Protein AF-A0AAT9H9Z0-F1 (afdb_monomer)

Secondary structure (DSSP, 8-state):
--STTTTTTTT--EEEEEE--SHHHHHHHT-TTTGGGTEEEEEEEES-TTTTT-EETTEEEEEGGGHHHHHHHHT--EEEE-PPP--GGGS----PPP-PPP-

Mean predicted aligned error: 12.58 Å

pLDDT: mean 74.31, std 15.3, range [41.88, 91.56]

Foldseek 3Di:
DDPVCVVVCVQQQAAEEEEACDPVSLVVLLPCVCVVRNDDDQAYEYCPPVQAQDARNNHGYHYPVCVVVSCVVSVHDYYHYPHDPDPCPPVDPPPDDDDDDDD

Sequence (103 aa):
MYQISRELGLTQDWPVVIVGIGNLGAALANYGGFASRGFRVAALIDADPAMAGKPVAGIPVQHSDELESIIRDNGVSIGVIATPPVPPSRCATVSSPPVSPPS

InterPro domains:
  IPR003781 CoA-binding [PF02629] (12-85)
  IPR022876 Redox-sensing transcriptional repressor Rex [PTHR35786] (2-87)
  IPR036291 NAD(P)-binding domain superfamily [SSF51735] (13-85)

Structure (mmCIF, N/CA/C/O backbone):
data_AF-A0AAT9H9Z0-F1
#
_entry.id   AF-A0AAT9H9Z0-F1
#
loop_
_atom_site.group_PDB
_atom_site.id
_atom_site.type_symbol
_atom_site.label_atom_id
_atom_site.label_alt_id
_atom_site.label_comp_id
_atom_site.label_asym_id
_atom_site.label_entity_id
_atom_site.label_seq_id
_atom_site.pdbx_PDB_ins_code
_atom_site.Cartn_x
_atom_site.Cartn_y
_atom_site.Cartn_z
_atom_site.occupancy
_atom_site.B_iso_or_equiv
_atom_site.auth_seq_id
_atom_site.auth_comp_id
_atom_site.auth_asym_id
_atom_site.auth_atom_id
_atom_site.pdbx_PDB_model_num
ATOM 1 N N . MET A 1 1 ? -28.660 -15.733 19.975 1.00 47.22 1 MET A N 1
ATOM 2 C CA . MET A 1 1 ? -27.786 -15.983 18.806 1.00 47.22 1 MET A CA 1
ATOM 3 C C . MET A 1 1 ? -27.504 -14.618 18.199 1.00 47.22 1 MET A C 1
ATOM 5 O O . MET A 1 1 ? -28.427 -14.065 17.639 1.00 47.22 1 MET A O 1
ATOM 9 N N . TYR A 1 2 ? -26.408 -13.899 18.442 1.00 48.12 2 TYR A N 1
ATOM 10 C CA . TYR A 1 2 ? -24.994 -14.257 18.321 1.00 48.12 2 TYR A CA 1
ATOM 11 C C . TYR A 1 2 ? -24.164 -13.369 19.279 1.00 48.12 2 TYR A C 1
ATOM 13 O O . TYR A 1 2 ? -23.943 -12.201 18.984 1.00 48.12 2 TYR A O 1
ATOM 21 N N . GLN A 1 3 ? -23.733 -13.877 20.438 1.00 52.56 3 GLN A N 1
ATOM 22 C CA . GLN A 1 3 ? -22.837 -13.134 21.354 1.00 52.56 3 GLN A CA 1
ATOM 23 C C . GLN A 1 3 ? -21.394 -13.669 21.360 1.00 52.56 3 GLN A C 1
ATOM 25 O O . GLN A 1 3 ? -20.495 -12.985 21.824 1.00 52.56 3 GLN A O 1
ATOM 30 N N . ILE A 1 4 ? -21.150 -14.823 20.735 1.00 55.22 4 ILE A N 1
ATOM 31 C CA . ILE A 1 4 ? -19.837 -15.492 20.668 1.00 55.22 4 ILE A CA 1
ATOM 32 C C . ILE A 1 4 ? -18.916 -14.980 19.547 1.00 55.22 4 ILE A C 1
ATOM 34 O O . ILE A 1 4 ? -17.710 -15.198 19.591 1.00 55.22 4 ILE A O 1
ATOM 38 N N . SER A 1 5 ? -19.434 -14.252 18.553 1.00 50.44 5 SER A N 1
ATOM 39 C CA . SER A 1 5 ? -18.621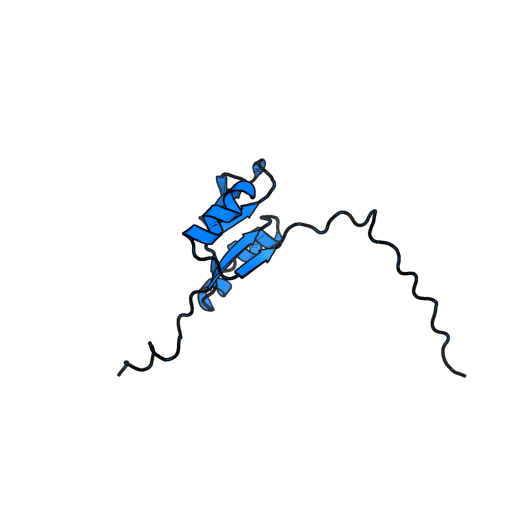 -13.777 17.419 1.00 50.44 5 SER A CA 1
ATOM 40 C C . SER A 1 5 ? -17.621 -12.679 17.804 1.00 50.44 5 SER A C 1
ATOM 42 O O . SER A 1 5 ? -16.628 -12.482 17.109 1.00 50.44 5 SER A O 1
ATOM 44 N N . ARG A 1 6 ? -17.879 -11.958 18.906 1.00 48.09 6 ARG A N 1
ATOM 45 C CA . ARG A 1 6 ? -17.039 -10.848 19.386 1.00 48.09 6 ARG A CA 1
ATOM 46 C C . ARG A 1 6 ? -15.892 -11.324 20.288 1.00 48.09 6 ARG A C 1
ATOM 48 O O . ARG A 1 6 ? -14.850 -10.684 20.307 1.00 48.09 6 ARG A O 1
ATOM 55 N N . GLU A 1 7 ? -16.057 -12.457 20.971 1.00 46.72 7 GLU A N 1
ATOM 56 C CA . GLU A 1 7 ? -15.032 -13.052 21.849 1.00 46.72 7 GLU A CA 1
ATOM 57 C C . GLU A 1 7 ? -14.034 -13.946 21.089 1.00 46.72 7 GLU A C 1
ATOM 59 O O . GLU A 1 7 ? -12.926 -14.164 21.565 1.00 46.72 7 GLU A O 1
ATOM 64 N N . LEU A 1 8 ? -14.372 -14.397 19.873 1.00 51.31 8 LEU A N 1
ATOM 65 C CA . LEU A 1 8 ? -13.505 -15.227 19.020 1.00 51.31 8 LEU A CA 1
ATOM 66 C C . LEU A 1 8 ? -12.619 -14.440 18.033 1.00 51.31 8 LEU A C 1
ATOM 68 O O . LEU A 1 8 ? -11.969 -15.052 17.191 1.00 51.31 8 LEU A O 1
ATOM 72 N N . GLY A 1 9 ? -12.582 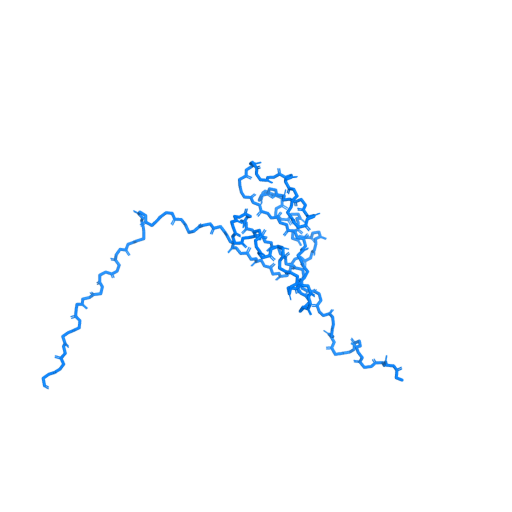-13.102 18.092 1.00 46.19 9 GLY A N 1
ATOM 73 C CA . GLY A 1 9 ? -11.662 -12.305 17.262 1.00 46.19 9 GLY A CA 1
ATOM 74 C C . GLY A 1 9 ? -11.834 -12.495 15.745 1.00 46.19 9 GLY A C 1
ATOM 75 O O . GLY A 1 9 ? -10.879 -12.336 14.992 1.00 46.19 9 GLY A O 1
ATOM 76 N N . LEU A 1 10 ? -13.042 -12.842 15.284 1.00 51.78 10 LEU A N 1
ATOM 77 C CA . LEU A 1 10 ? -13.333 -13.247 13.897 1.00 51.78 10 LEU A CA 1
ATOM 78 C C . LEU A 1 10 ? -13.327 -12.109 12.857 1.00 51.78 10 LEU A C 1
ATOM 80 O O . LEU A 1 10 ? -13.619 -12.337 11.688 1.00 51.78 10 LEU A O 1
ATOM 84 N N . THR A 1 11 ? -12.932 -10.905 13.255 1.00 54.88 11 THR A N 1
ATOM 85 C CA . THR A 1 11 ? -12.524 -9.816 12.356 1.00 54.88 11 THR A CA 1
ATOM 86 C C . THR A 1 11 ? -11.298 -9.151 12.963 1.00 54.88 11 THR A C 1
ATOM 88 O O . THR A 1 11 ? -11.357 -8.030 13.464 1.00 54.88 11 THR A O 1
ATOM 91 N N . GLN A 1 12 ? -10.194 -9.890 13.032 1.00 61.06 12 GLN A N 1
ATOM 92 C CA . GLN A 1 12 ? -8.905 -9.297 13.353 1.00 61.06 12 GLN A CA 1
ATOM 93 C C . GLN A 1 12 ? -8.440 -8.536 12.113 1.00 61.06 12 GLN A C 1
ATOM 95 O O . GLN A 1 12 ? -7.904 -9.116 11.171 1.00 61.06 12 GLN A O 1
ATOM 100 N N . ASP A 1 13 ? -8.748 -7.243 12.091 1.00 72.69 13 ASP A N 1
ATOM 101 C CA . ASP A 1 13 ? -8.227 -6.333 11.088 1.00 72.69 13 ASP A CA 1
ATOM 102 C C . ASP A 1 13 ? -6.764 -6.042 11.417 1.00 72.69 13 ASP A C 1
ATOM 104 O O . ASP A 1 13 ? -6.457 -5.300 12.347 1.00 72.69 13 ASP A O 1
ATOM 108 N N . TRP A 1 14 ? -5.866 -6.651 10.660 1.00 82.69 14 TRP A N 1
ATOM 109 C CA . TRP A 1 14 ? -4.439 -6.400 10.677 1.00 82.69 14 TRP A CA 1
ATOM 110 C C . TRP A 1 14 ? -4.134 -5.285 9.673 1.00 82.69 14 TRP A C 1
ATOM 112 O O . TRP A 1 14 ? -4.133 -5.545 8.466 1.00 82.69 14 TRP A O 1
ATOM 122 N N . PRO A 1 15 ? -3.905 -4.040 10.123 1.00 85.94 15 PRO A N 1
ATOM 123 C CA . PRO A 1 15 ? -3.477 -2.965 9.242 1.00 85.94 15 PRO A CA 1
ATOM 124 C C . PRO A 1 15 ? -2.071 -3.265 8.716 1.00 85.94 15 PRO A C 1
ATOM 126 O O . PRO A 1 15 ? -1.109 -3.405 9.480 1.00 85.94 15 PRO A O 1
ATOM 129 N N . VAL A 1 16 ? -1.973 -3.375 7.394 1.00 88.31 16 VAL A N 1
ATOM 130 C CA . VAL A 1 16 ? -0.748 -3.695 6.664 1.00 88.31 16 VAL A CA 1
ATOM 131 C C . VAL A 1 16 ? -0.261 -2.466 5.910 1.00 88.31 16 VAL A C 1
ATOM 133 O O . VAL A 1 16 ? -1.046 -1.815 5.219 1.00 88.31 16 VAL A O 1
ATOM 136 N N . VAL A 1 17 ? 1.035 -2.180 5.989 1.00 90.06 17 VAL A N 1
ATOM 137 C CA . VAL A 1 17 ? 1.702 -1.231 5.091 1.00 90.06 17 VAL A CA 1
ATOM 138 C C . VAL A 1 17 ? 2.481 -1.991 4.025 1.00 90.06 17 VAL A C 1
ATOM 140 O O . VAL A 1 17 ? 3.176 -2.960 4.334 1.00 90.06 17 VAL A O 1
ATOM 143 N N . ILE A 1 18 ? 2.360 -1.576 2.768 1.00 89.19 18 ILE A N 1
ATOM 144 C CA . ILE A 1 18 ? 3.139 -2.143 1.660 1.00 89.19 18 ILE A CA 1
ATOM 145 C C . ILE A 1 18 ? 4.207 -1.127 1.276 1.00 89.19 18 ILE A C 1
ATOM 147 O O . ILE A 1 18 ? 3.872 -0.014 0.889 1.00 89.19 18 ILE A O 1
ATOM 151 N N . VAL A 1 19 ? 5.475 -1.514 1.380 1.00 89.44 19 VAL A N 1
ATOM 152 C CA . VAL A 1 19 ? 6.643 -0.700 1.030 1.00 89.44 19 VAL A CA 1
ATOM 153 C C . VAL A 1 19 ? 7.254 -1.244 -0.261 1.00 89.44 19 VAL A C 1
ATOM 155 O O . VAL A 1 19 ? 7.653 -2.405 -0.313 1.00 89.44 19 VAL A O 1
ATOM 158 N N . GLY A 1 20 ? 7.339 -0.414 -1.297 1.00 86.94 20 GLY A N 1
ATOM 159 C CA . GLY A 1 20 ? 7.778 -0.787 -2.640 1.00 86.94 20 GLY A CA 1
ATOM 160 C C . GLY A 1 20 ? 6.595 -1.152 -3.535 1.00 86.94 20 GLY A C 1
ATOM 161 O O . GLY A 1 20 ? 6.179 -2.308 -3.621 1.00 86.94 20 GLY A O 1
ATOM 162 N N . ILE A 1 21 ? 6.072 -0.166 -4.256 1.00 85.94 21 ILE A N 1
ATOM 163 C CA . ILE A 1 21 ? 4.948 -0.275 -5.190 1.00 85.94 21 ILE A CA 1
ATOM 164 C C . ILE A 1 21 ? 5.479 -0.556 -6.600 1.00 85.94 21 ILE A C 1
ATOM 166 O O . ILE A 1 21 ? 5.168 0.110 -7.580 1.00 85.94 21 ILE A O 1
ATOM 170 N N . GLY A 1 22 ? 6.284 -1.613 -6.715 1.00 81.44 22 GLY A N 1
ATOM 171 C CA . GLY A 1 22 ? 6.633 -2.208 -8.003 1.00 81.44 22 GLY A CA 1
ATOM 172 C C . GLY A 1 22 ? 5.516 -3.112 -8.537 1.00 81.44 22 GLY A C 1
ATOM 173 O O . GLY A 1 22 ? 4.381 -3.096 -8.061 1.00 81.44 22 GLY A O 1
ATOM 174 N N . ASN A 1 23 ? 5.853 -3.996 -9.479 1.00 81.75 23 ASN A N 1
ATOM 175 C CA . ASN A 1 23 ? 4.901 -4.971 -10.028 1.00 81.75 23 ASN A CA 1
ATOM 176 C C . ASN A 1 23 ? 4.272 -5.866 -8.934 1.00 81.75 23 ASN A C 1
ATOM 178 O O . ASN A 1 23 ? 3.067 -6.101 -8.930 1.00 81.75 23 ASN A O 1
ATOM 182 N N . LEU A 1 24 ? 5.078 -6.321 -7.963 1.00 81.62 24 LEU A N 1
ATOM 183 C CA . LEU A 1 24 ? 4.602 -7.156 -6.854 1.00 81.62 24 LEU A CA 1
ATOM 184 C C . LEU A 1 24 ? 3.763 -6.361 -5.844 1.00 81.62 24 LEU A C 1
ATOM 186 O O . LEU A 1 24 ? 2.682 -6.809 -5.470 1.00 81.62 24 LEU A O 1
ATOM 190 N N . GLY A 1 25 ? 4.233 -5.183 -5.422 1.00 84.00 25 GLY A N 1
ATOM 191 C CA . GLY A 1 25 ? 3.509 -4.335 -4.472 1.00 84.00 25 GLY A CA 1
ATOM 192 C C . GLY A 1 25 ? 2.143 -3.907 -5.007 1.00 84.00 25 GLY A C 1
ATOM 193 O O . GLY A 1 25 ? 1.143 -4.019 -4.300 1.00 84.00 25 GLY A O 1
ATOM 194 N N . ALA A 1 26 ? 2.070 -3.524 -6.286 1.00 85.25 26 ALA A N 1
ATOM 195 C CA . ALA A 1 26 ? 0.813 -3.184 -6.947 1.00 85.25 26 ALA A CA 1
ATOM 196 C C . ALA A 1 26 ? -0.126 -4.395 -7.104 1.00 85.25 26 ALA A C 1
ATOM 198 O O . ALA A 1 26 ? -1.339 -4.256 -6.933 1.00 85.25 26 ALA A O 1
ATOM 199 N N . ALA A 1 27 ? 0.404 -5.587 -7.399 1.00 85.81 27 ALA A N 1
ATOM 200 C CA . ALA A 1 27 ? -0.399 -6.808 -7.470 1.00 85.81 27 ALA A CA 1
ATOM 201 C C . ALA A 1 27 ? -0.981 -7.191 -6.100 1.00 85.81 27 ALA A C 1
ATOM 203 O O . ALA A 1 27 ? -2.158 -7.537 -6.014 1.00 85.81 27 ALA A O 1
ATOM 204 N N . LEU A 1 28 ? -0.190 -7.079 -5.028 1.00 81.81 28 LEU A N 1
ATOM 205 C CA . LEU A 1 28 ? -0.642 -7.339 -3.658 1.00 81.81 28 LEU A CA 1
ATOM 206 C C . LEU A 1 28 ? -1.682 -6.314 -3.197 1.00 81.81 28 LEU A C 1
ATOM 208 O O . LEU A 1 28 ? -2.693 -6.705 -2.619 1.00 81.81 28 LEU A O 1
ATOM 212 N N . ALA A 1 29 ? -1.483 -5.030 -3.508 1.00 83.81 29 ALA A N 1
ATOM 213 C CA . ALA A 1 29 ? -2.446 -3.974 -3.197 1.00 83.81 29 ALA A CA 1
ATOM 214 C C . ALA A 1 29 ? -3.805 -4.197 -3.887 1.00 83.81 29 ALA A C 1
ATOM 216 O O . ALA A 1 29 ? -4.848 -3.930 -3.297 1.00 83.81 29 ALA A O 1
ATOM 217 N N . ASN A 1 30 ? -3.806 -4.730 -5.114 1.00 82.19 30 ASN A N 1
ATOM 218 C CA . ASN A 1 30 ? -5.029 -5.064 -5.853 1.00 82.19 30 ASN A CA 1
ATOM 219 C C . ASN A 1 30 ? -5.604 -6.450 -5.507 1.00 82.19 30 ASN A C 1
ATOM 221 O O . ASN A 1 30 ? -6.671 -6.821 -6.004 1.00 82.19 30 ASN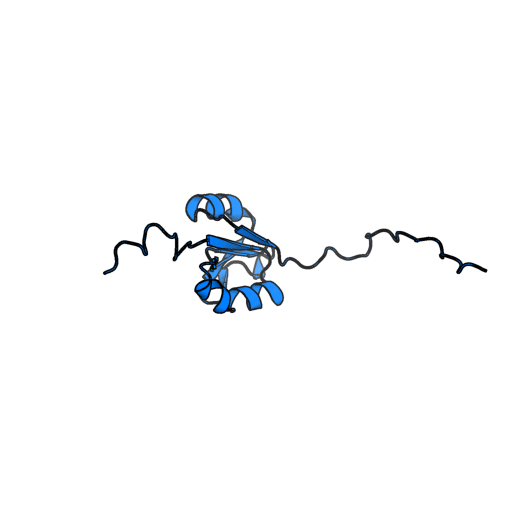 A O 1
ATOM 225 N N . TYR A 1 31 ? -4.927 -7.242 -4.673 1.00 79.00 31 TYR A N 1
ATOM 226 C CA . TYR A 1 31 ? -5.382 -8.585 -4.338 1.00 79.00 31 TYR A CA 1
ATOM 227 C C . TYR A 1 31 ? -6.444 -8.549 -3.232 1.00 79.00 31 TYR A C 1
ATOM 229 O O . TYR A 1 31 ? -6.143 -8.564 -2.037 1.00 79.00 31 TYR A O 1
ATOM 237 N N . GLY A 1 32 ? -7.718 -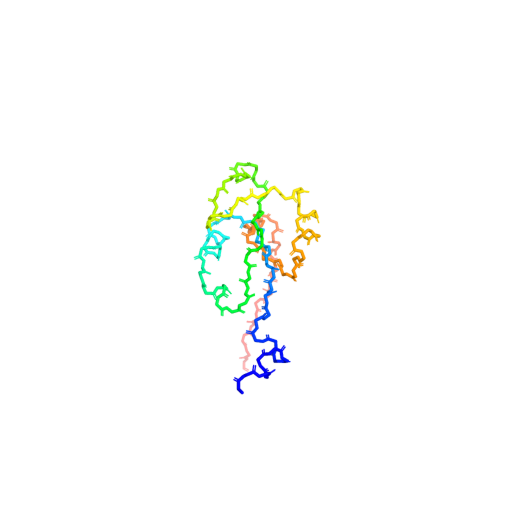8.595 -3.631 1.00 68.44 32 GLY A N 1
ATOM 238 C CA . GLY A 1 32 ? -8.870 -8.591 -2.713 1.00 68.44 32 GLY A CA 1
ATOM 239 C C . GLY A 1 32 ? -8.912 -9.751 -1.703 1.00 68.44 32 GLY A C 1
ATOM 240 O O . GLY A 1 32 ? -9.632 -9.684 -0.707 1.00 68.44 32 GLY A O 1
ATOM 241 N N . GLY A 1 33 ? -8.109 -10.803 -1.902 1.00 67.62 33 GLY A N 1
ATOM 242 C CA . GLY A 1 33 ? -7.992 -11.907 -0.951 1.00 67.62 33 GLY A CA 1
ATOM 243 C C . GLY A 1 33 ? -7.334 -11.525 0.384 1.00 67.62 33 GLY A C 1
ATOM 244 O O . GLY A 1 33 ? -7.603 -12.200 1.378 1.00 67.62 33 GLY A O 1
ATOM 245 N N . PHE A 1 34 ? -6.548 -10.439 0.453 1.00 69.94 34 PHE A N 1
ATOM 246 C CA . PHE A 1 34 ? -5.990 -9.93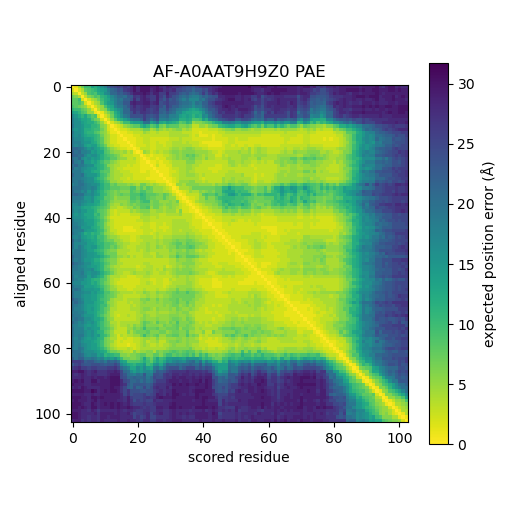4 1.723 1.00 69.94 34 PHE A CA 1
ATOM 247 C C . PHE A 1 34 ? -7.099 -9.415 2.649 1.00 69.94 34 PHE A C 1
ATOM 249 O O . PHE A 1 34 ? -7.185 -9.842 3.803 1.00 69.94 34 PHE A O 1
ATOM 256 N N . ALA A 1 35 ? -8.022 -8.610 2.112 1.00 69.06 35 ALA A N 1
ATOM 257 C CA . ALA A 1 35 ? -9.142 -8.056 2.873 1.00 69.06 35 ALA A CA 1
ATOM 258 C C . ALA A 1 35 ? -10.052 -9.154 3.453 1.00 69.06 35 ALA A C 1
ATOM 260 O O . ALA A 1 35 ? -10.482 -9.065 4.599 1.00 69.06 35 ALA A O 1
ATOM 261 N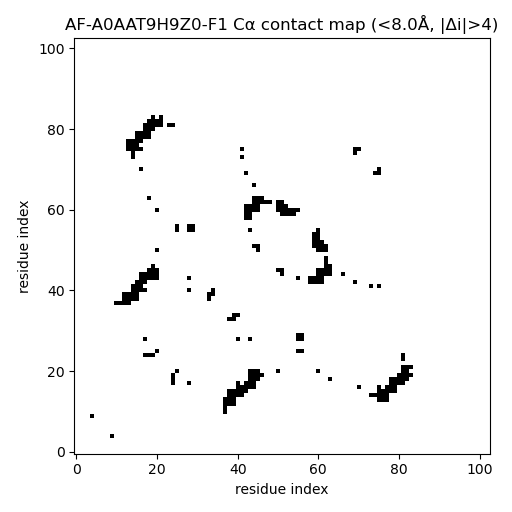 N . SER A 1 36 ? -10.280 -10.240 2.702 1.00 67.62 36 SER A N 1
ATOM 262 C CA . SER A 1 36 ? -11.112 -11.372 3.153 1.00 67.62 36 SER A CA 1
ATOM 263 C C . SER A 1 36 ? -10.542 -12.149 4.349 1.00 67.62 36 SER A C 1
ATOM 265 O O . SER A 1 36 ? -11.275 -12.873 5.018 1.00 67.62 36 SER A O 1
ATOM 267 N N . ARG A 1 37 ? -9.239 -12.005 4.624 1.00 70.31 37 ARG A N 1
ATOM 268 C CA . ARG A 1 37 ? -8.534 -12.665 5.735 1.00 70.31 37 ARG A CA 1
ATOM 269 C C . ARG A 1 37 ? -8.239 -11.714 6.900 1.00 70.31 37 ARG A C 1
ATOM 271 O O . ARG A 1 37 ? -7.482 -12.080 7.792 1.00 70.31 37 ARG A O 1
ATOM 278 N N . GLY A 1 38 ? -8.813 -10.508 6.876 1.00 74.75 38 GLY A N 1
ATOM 279 C CA . GLY A 1 38 ? -8.588 -9.477 7.888 1.00 74.75 38 GLY A CA 1
ATOM 280 C C . GLY A 1 38 ? -7.333 -8.638 7.656 1.00 74.75 38 GLY A C 1
ATOM 281 O O . GLY A 1 38 ? -7.007 -7.800 8.477 1.00 74.75 38 GLY A O 1
ATOM 282 N N . PHE A 1 39 ? -6.608 -8.797 6.549 1.00 78.69 39 PHE A N 1
ATOM 283 C CA . PHE A 1 39 ? -5.468 -7.928 6.255 1.00 78.69 39 PHE A CA 1
ATOM 284 C C . PHE A 1 39 ? -5.941 -6.708 5.474 1.00 78.69 39 PHE A C 1
ATOM 286 O O . PHE A 1 39 ? -6.198 -6.778 4.268 1.00 78.69 39 PHE A O 1
ATOM 293 N N . ARG A 1 40 ? -6.065 -5.578 6.166 1.00 83.50 40 ARG A N 1
ATOM 294 C CA . ARG A 1 40 ? -6.458 -4.311 5.552 1.00 83.50 40 ARG A CA 1
ATOM 295 C C . ARG A 1 40 ? -5.208 -3.557 5.127 1.00 83.50 40 ARG A C 1
ATOM 297 O O . ARG A 1 40 ? -4.381 -3.229 5.970 1.00 83.50 40 ARG A O 1
ATOM 304 N N . VAL A 1 41 ? -5.089 -3.229 3.844 1.00 87.12 41 VAL A N 1
ATOM 305 C CA . VAL A 1 41 ? -4.035 -2.321 3.376 1.00 87.12 41 VAL A CA 1
ATOM 306 C C . VAL A 1 41 ? -4.321 -0.931 3.943 1.00 87.12 41 VAL A C 1
ATOM 308 O O . VAL A 1 41 ? -5.303 -0.294 3.570 1.00 87.12 41 VAL A O 1
ATOM 311 N N . ALA A 1 42 ? -3.498 -0.502 4.894 1.00 87.81 42 ALA A N 1
ATOM 312 C CA . ALA A 1 42 ? -3.630 0.773 5.585 1.00 87.81 42 ALA A CA 1
ATOM 313 C C . ALA A 1 42 ? -2.896 1.895 4.842 1.00 87.81 42 ALA A C 1
ATOM 315 O O . ALA A 1 42 ? -3.385 3.018 4.783 1.00 87.81 42 ALA A O 1
ATOM 316 N N . ALA A 1 43 ? -1.741 1.584 4.250 1.00 89.94 43 ALA A N 1
ATOM 317 C CA . ALA A 1 43 ? -0.970 2.537 3.467 1.00 89.94 43 ALA A CA 1
ATOM 318 C C . ALA A 1 43 ? -0.090 1.837 2.428 1.00 89.94 43 ALA A C 1
ATOM 320 O O . ALA A 1 43 ? 0.326 0.686 2.595 1.00 89.94 43 ALA A O 1
ATOM 321 N N . LEU A 1 44 ? 0.201 2.572 1.360 1.00 91.44 44 LEU A N 1
ATOM 322 C CA . LEU A 1 44 ? 1.148 2.204 0.319 1.00 91.44 44 LEU A CA 1
ATOM 323 C C . LEU A 1 44 ? 2.306 3.190 0.378 1.00 91.44 44 LEU A C 1
ATOM 325 O O . LEU A 1 44 ? 2.073 4.393 0.453 1.00 91.44 44 LEU A O 1
ATOM 329 N N . ILE A 1 45 ? 3.531 2.686 0.361 1.00 90.56 45 ILE A N 1
ATOM 330 C CA . ILE A 1 45 ? 4.742 3.485 0.499 1.00 90.56 45 ILE A CA 1
ATOM 331 C C . ILE A 1 45 ? 5.717 3.103 -0.600 1.00 90.56 45 ILE A C 1
ATOM 333 O O . ILE A 1 45 ? 5.921 1.921 -0.870 1.00 90.56 45 ILE A O 1
ATOM 337 N N . ASP A 1 46 ? 6.350 4.094 -1.212 1.00 88.38 46 ASP A N 1
ATOM 338 C CA . ASP A 1 46 ? 7.452 3.888 -2.147 1.00 88.38 46 ASP A CA 1
ATOM 339 C C . ASP A 1 46 ? 8.575 4.898 -1.874 1.00 88.38 46 ASP A C 1
ATOM 341 O O . ASP A 1 46 ? 8.335 5.989 -1.355 1.00 88.38 46 ASP A O 1
ATOM 345 N N . ALA A 1 47 ? 9.806 4.503 -2.190 1.00 85.56 47 ALA A N 1
ATOM 346 C CA . ALA A 1 47 ? 10.977 5.371 -2.120 1.00 85.56 47 ALA A CA 1
ATOM 347 C C . ALA A 1 47 ? 11.196 6.142 -3.433 1.00 85.56 47 ALA A C 1
ATOM 349 O O . ALA A 1 47 ? 11.959 7.104 -3.457 1.00 85.56 47 ALA A O 1
ATOM 350 N N . ASP A 1 48 ? 10.566 5.720 -4.535 1.00 84.19 48 ASP A N 1
ATOM 351 C CA . ASP A 1 48 ? 10.568 6.470 -5.785 1.00 84.19 48 ASP A CA 1
ATOM 352 C C . ASP A 1 48 ? 9.625 7.684 -5.662 1.00 84.19 48 ASP A C 1
ATOM 354 O O . ASP A 1 48 ? 8.400 7.515 -5.579 1.00 84.19 48 ASP A O 1
ATOM 358 N N . PRO A 1 49 ? 10.142 8.927 -5.697 1.00 82.94 49 PRO A N 1
ATOM 359 C CA . PRO A 1 49 ? 9.311 10.126 -5.629 1.00 82.94 49 PRO A CA 1
ATOM 360 C C . PRO A 1 49 ? 8.348 10.236 -6.818 1.00 82.94 49 PRO A C 1
ATOM 362 O O . PRO A 1 49 ? 7.318 10.897 -6.706 1.00 82.94 49 PRO A O 1
ATOM 365 N N . ALA A 1 50 ? 8.624 9.566 -7.944 1.00 86.50 50 ALA A N 1
ATOM 366 C CA . ALA A 1 50 ? 7.695 9.509 -9.068 1.00 86.50 50 ALA A CA 1
ATOM 367 C C . ALA A 1 50 ? 6.445 8.673 -8.757 1.00 86.50 50 ALA A C 1
ATOM 369 O O . ALA A 1 50 ? 5.464 8.745 -9.504 1.00 86.50 50 ALA A O 1
ATOM 370 N N . MET A 1 51 ? 6.475 7.841 -7.714 1.00 84.00 51 MET A N 1
ATOM 371 C CA . MET A 1 51 ? 5.337 7.037 -7.274 1.00 84.00 51 MET A CA 1
ATOM 372 C C . MET A 1 51 ? 4.493 7.752 -6.222 1.00 84.00 51 MET A C 1
ATOM 374 O O . MET A 1 51 ? 3.287 7.516 -6.179 1.00 84.00 51 MET A O 1
ATOM 378 N N . ALA A 1 52 ? 5.079 8.665 -5.445 1.00 87.50 52 ALA A N 1
ATOM 379 C CA . ALA A 1 52 ? 4.355 9.459 -4.458 1.00 87.50 52 ALA A CA 1
ATOM 380 C C . ALA A 1 52 ? 3.153 10.197 -5.089 1.00 87.50 52 ALA A C 1
ATOM 382 O O . ALA A 1 52 ? 3.250 10.821 -6.147 1.00 87.50 52 ALA A O 1
ATOM 383 N N . GLY A 1 53 ? 1.988 10.085 -4.453 1.00 86.19 53 GLY A N 1
ATOM 384 C CA . GLY A 1 53 ? 0.716 10.650 -4.905 1.00 86.19 53 GLY A CA 1
ATOM 385 C C . GLY A 1 53 ? -0.029 9.829 -5.964 1.00 86.19 53 GLY A C 1
ATOM 386 O O . GLY A 1 53 ? -1.210 10.093 -6.201 1.00 86.19 53 GLY A O 1
ATOM 387 N N . LYS A 1 54 ? 0.589 8.813 -6.587 1.00 89.31 54 LYS A N 1
ATOM 388 C CA . LYS A 1 54 ? -0.131 7.948 -7.535 1.00 89.31 54 LYS A CA 1
ATOM 389 C C . LYS A 1 54 ? -1.141 7.068 -6.791 1.00 89.31 54 LYS A C 1
ATOM 391 O O . LYS A 1 54 ? -0.781 6.450 -5.791 1.00 89.31 54 LYS A O 1
ATOM 396 N N . PRO A 1 55 ? -2.390 6.957 -7.270 1.00 88.38 55 PRO A N 1
ATOM 397 C CA . PRO A 1 55 ? -3.355 6.039 -6.686 1.00 88.38 55 PRO A CA 1
ATOM 398 C C . PRO A 1 55 ? -3.087 4.606 -7.159 1.00 88.38 55 PRO A C 1
ATOM 400 O O . PRO A 1 55 ? -3.043 4.333 -8.360 1.00 88.38 55 PRO A O 1
ATOM 403 N N . VAL A 1 56 ? -2.971 3.673 -6.218 1.00 86.69 56 VAL A N 1
ATOM 404 C CA . VAL A 1 56 ? -2.893 2.230 -6.479 1.00 86.69 56 VAL A CA 1
ATOM 405 C C . VAL A 1 56 ? -3.959 1.542 -5.637 1.00 86.69 56 VAL A C 1
ATOM 407 O O . VAL A 1 56 ? -4.056 1.777 -4.438 1.00 86.69 56 VAL A O 1
ATOM 410 N N . ALA A 1 57 ? -4.821 0.745 -6.276 1.00 82.62 57 ALA A N 1
ATOM 411 C CA . ALA A 1 57 ? -6.007 0.156 -5.638 1.00 82.62 57 ALA A CA 1
ATOM 412 C C . ALA A 1 57 ? -6.924 1.189 -4.931 1.00 82.62 57 ALA A C 1
ATOM 414 O O . ALA A 1 57 ? -7.627 0.862 -3.980 1.00 82.62 57 ALA A O 1
ATOM 415 N N . GLY A 1 58 ? -6.908 2.452 -5.380 1.00 85.00 58 GLY A N 1
ATOM 416 C CA . GLY A 1 58 ? -7.656 3.555 -4.764 1.00 85.00 58 GLY A CA 1
ATOM 417 C C . GLY A 1 58 ? -6.989 4.197 -3.539 1.00 85.00 58 GLY A C 1
ATOM 418 O O . GLY A 1 58 ? -7.554 5.133 -2.981 1.00 85.00 58 GLY A O 1
ATOM 419 N N . ILE A 1 59 ? -5.793 3.744 -3.143 1.00 87.38 59 ILE A N 1
ATOM 420 C CA . ILE A 1 59 ? -5.004 4.299 -2.034 1.00 87.38 59 ILE A CA 1
ATOM 421 C C . ILE A 1 59 ? -3.836 5.110 -2.620 1.00 87.38 59 ILE A C 1
ATOM 423 O O . ILE A 1 59 ? -3.131 4.600 -3.496 1.00 87.38 59 ILE A O 1
ATOM 427 N N . PRO A 1 60 ? -3.608 6.364 -2.189 1.00 90.75 60 PRO A N 1
ATOM 428 C CA . PRO A 1 60 ? -2.452 7.132 -2.635 1.00 90.75 60 PRO A CA 1
ATOM 429 C C . PRO A 1 60 ? -1.161 6.533 -2.071 1.00 90.75 60 PRO A C 1
ATOM 431 O O . PRO A 1 60 ? -1.072 6.214 -0.882 1.00 90.75 60 PRO A O 1
ATOM 434 N N . VAL A 1 61 ? -0.153 6.400 -2.927 1.00 91.56 61 VAL A N 1
ATOM 435 C CA . VAL A 1 61 ? 1.198 6.034 -2.500 1.00 91.56 61 VAL A CA 1
ATOM 436 C C . VAL A 1 61 ? 1.831 7.224 -1.782 1.00 91.56 61 VAL A C 1
ATOM 438 O O . VAL A 1 61 ? 1.841 8.337 -2.304 1.00 91.56 61 VAL A O 1
ATOM 441 N N . GLN A 1 62 ? 2.353 6.991 -0.586 1.00 91.25 62 GLN A N 1
ATOM 442 C CA . GLN A 1 62 ? 3.062 7.977 0.227 1.00 91.25 62 GLN A CA 1
ATOM 443 C C . GLN A 1 62 ? 4.574 7.767 0.120 1.00 91.25 62 GLN A C 1
ATOM 445 O O . GLN A 1 62 ? 5.043 6.685 -0.245 1.00 91.25 62 GLN A O 1
ATOM 450 N N . HIS A 1 63 ? 5.344 8.810 0.415 1.00 89.88 63 HIS A N 1
ATOM 451 C CA . HIS A 1 63 ? 6.799 8.711 0.403 1.00 89.88 63 HIS A CA 1
ATOM 452 C C . HIS A 1 63 ? 7.306 7.963 1.644 1.00 89.88 63 HIS A C 1
ATOM 454 O O . HIS A 1 63 ? 6.686 8.011 2.709 1.00 89.88 63 HIS A O 1
ATOM 460 N N . SER A 1 64 ? 8.455 7.291 1.538 1.00 86.12 64 SER A N 1
ATOM 461 C CA . SER A 1 64 ? 9.055 6.556 2.662 1.00 86.12 64 SER A CA 1
ATOM 462 C C . SER A 1 64 ? 9.399 7.425 3.872 1.00 86.12 64 SER A C 1
ATOM 464 O O . SER A 1 64 ? 9.470 6.905 4.983 1.00 86.12 64 SER A O 1
ATOM 466 N N . ASP A 1 65 ? 9.565 8.733 3.681 1.00 87.88 65 ASP A N 1
ATOM 467 C CA . ASP A 1 65 ? 9.851 9.676 4.771 1.00 87.88 65 ASP A CA 1
ATOM 468 C C . ASP A 1 65 ? 8.663 9.838 5.732 1.00 87.88 65 ASP A C 1
ATOM 470 O O . ASP A 1 65 ? 8.845 10.150 6.905 1.00 87.88 65 ASP A O 1
ATOM 474 N N . GLU A 1 66 ? 7.443 9.577 5.257 1.00 85.31 66 GLU A N 1
ATOM 475 C CA . GLU A 1 66 ? 6.209 9.667 6.046 1.00 85.31 66 GLU A CA 1
ATOM 476 C C . GLU A 1 66 ? 5.884 8.349 6.773 1.00 85.31 66 GLU A C 1
ATOM 478 O O . GLU A 1 66 ? 4.878 8.248 7.477 1.00 85.31 66 GLU A O 1
ATOM 483 N N . LEU A 1 67 ? 6.727 7.316 6.636 1.00 83.94 67 LEU A N 1
ATOM 484 C CA . LEU A 1 67 ? 6.486 5.982 7.193 1.00 83.94 67 LEU A CA 1
ATOM 485 C C . LEU A 1 67 ? 6.222 6.015 8.704 1.00 83.94 67 LEU A C 1
ATOM 487 O O . LEU A 1 67 ? 5.318 5.332 9.181 1.00 83.94 67 LEU A O 1
ATOM 491 N N . GLU A 1 68 ? 6.987 6.799 9.462 1.00 84.69 68 GLU A N 1
ATOM 492 C CA . GLU A 1 68 ? 6.870 6.839 10.922 1.00 84.69 68 GLU A CA 1
ATOM 493 C C . GLU A 1 68 ? 5.526 7.430 11.376 1.00 84.69 68 GLU A C 1
ATOM 495 O O . GLU A 1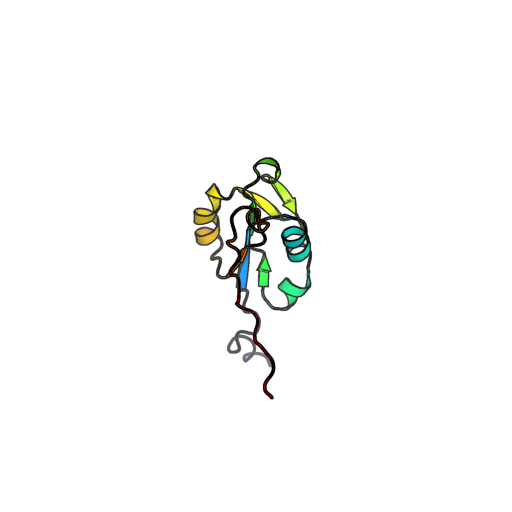 68 ? 4.858 6.860 12.245 1.00 84.69 68 GLU A O 1
ATOM 500 N N . SER A 1 69 ? 5.073 8.515 10.737 1.00 88.00 69 SER A N 1
ATOM 501 C CA . SER A 1 69 ? 3.738 9.069 10.984 1.00 88.00 69 SER A CA 1
ATOM 502 C C . SER A 1 69 ? 2.646 8.100 10.543 1.00 88.00 69 SER A C 1
ATOM 504 O O . SER A 1 69 ? 1.703 7.865 11.291 1.00 88.00 69 SER A O 1
ATOM 506 N N . ILE A 1 70 ? 2.805 7.452 9.387 1.00 86.00 70 ILE A N 1
ATOM 507 C CA . ILE A 1 70 ? 1.836 6.484 8.860 1.00 86.00 70 ILE A CA 1
ATOM 508 C C . ILE A 1 70 ? 1.671 5.289 9.801 1.00 86.00 70 ILE A C 1
ATOM 510 O O . ILE A 1 70 ? 0.539 4.863 10.041 1.00 86.00 70 ILE A O 1
ATOM 514 N N . ILE A 1 71 ? 2.769 4.742 10.329 1.00 85.19 71 ILE A N 1
ATOM 515 C CA . ILE A 1 71 ? 2.730 3.612 11.266 1.00 85.19 71 ILE A CA 1
ATOM 516 C C . ILE A 1 71 ? 1.964 4.006 12.525 1.00 85.19 71 ILE A C 1
ATOM 518 O O . ILE A 1 71 ? 1.077 3.265 12.957 1.00 85.19 71 ILE A O 1
ATOM 522 N N . ARG A 1 72 ? 2.290 5.172 13.093 1.00 85.94 72 ARG A N 1
ATOM 523 C CA . ARG A 1 72 ? 1.673 5.659 14.327 1.00 85.94 72 ARG A CA 1
ATOM 524 C C . ARG A 1 72 ? 0.189 5.961 14.141 1.00 85.94 72 ARG A C 1
ATOM 526 O O . ARG A 1 72 ? -0.620 5.546 14.966 1.00 85.94 72 ARG A O 1
ATOM 533 N N . ASP A 1 73 ? -0.161 6.653 13.065 1.00 86.88 73 ASP A N 1
ATOM 534 C CA . ASP A 1 73 ? -1.508 7.178 12.857 1.00 86.88 73 ASP A CA 1
ATOM 535 C C . ASP A 1 73 ? -2.476 6.079 12.377 1.00 86.88 73 ASP A C 1
ATOM 537 O O . ASP A 1 73 ? -3.657 6.105 12.720 1.00 86.88 73 ASP A O 1
ATOM 541 N N . ASN A 1 74 ? -1.980 5.066 11.651 1.00 82.00 74 ASN A N 1
ATOM 542 C CA . ASN A 1 74 ? -2.796 3.945 11.160 1.00 82.00 74 ASN A CA 1
ATOM 543 C C . ASN A 1 74 ? -2.697 2.667 12.012 1.00 82.00 74 ASN A C 1
ATOM 545 O O . ASN A 1 74 ? -3.337 1.6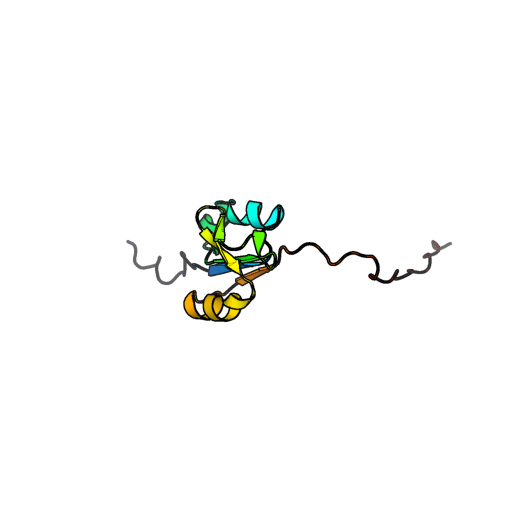65 11.682 1.00 82.00 74 ASN A O 1
ATOM 549 N N . GLY A 1 75 ? -1.895 2.671 13.083 1.00 82.25 75 GLY A N 1
ATOM 550 C CA . GLY A 1 75 ? -1.714 1.514 13.966 1.00 82.25 75 GLY A CA 1
ATOM 551 C C . GLY A 1 75 ? -1.163 0.281 13.246 1.00 82.25 75 GLY A C 1
ATOM 552 O O . GLY A 1 75 ? -1.560 -0.844 13.555 1.00 82.25 75 GLY A O 1
ATOM 553 N N . VAL A 1 76 ? -0.298 0.492 12.249 1.00 84.62 76 VAL A N 1
ATOM 554 C CA . VAL A 1 76 ? 0.216 -0.567 11.370 1.00 84.62 76 VAL A CA 1
ATOM 555 C C . VAL A 1 76 ? 0.856 -1.678 12.196 1.00 84.62 76 VAL A C 1
ATOM 557 O O . VAL A 1 76 ? 1.735 -1.434 13.017 1.00 84.62 76 VAL A O 1
ATOM 560 N N . SER A 1 77 ? 0.426 -2.913 11.947 1.00 78.69 77 SER A N 1
ATOM 561 C CA . SER A 1 77 ? 0.905 -4.098 12.667 1.00 78.69 77 SER A CA 1
ATOM 562 C C . SER A 1 77 ? 1.819 -4.974 11.811 1.00 78.69 77 SER A C 1
ATOM 564 O O . SER A 1 77 ? 2.590 -5.769 12.341 1.00 78.69 77 SER A O 1
ATOM 566 N N . ILE A 1 78 ? 1.726 -4.854 10.482 1.00 81.38 78 ILE A N 1
ATOM 567 C CA . ILE A 1 78 ? 2.444 -5.708 9.532 1.00 81.38 78 ILE A CA 1
ATOM 568 C C . ILE A 1 78 ? 3.005 -4.845 8.400 1.00 81.38 78 ILE A C 1
ATOM 570 O O . ILE A 1 78 ? 2.278 -4.066 7.788 1.00 81.38 78 ILE A O 1
ATOM 574 N N . GLY A 1 79 ? 4.293 -5.004 8.099 1.00 84.56 79 GLY A N 1
ATOM 575 C CA . GLY A 1 79 ? 4.950 -4.373 6.954 1.00 84.56 79 GLY A CA 1
ATOM 576 C C . GLY A 1 79 ? 5.325 -5.401 5.893 1.00 84.56 79 GLY A C 1
ATOM 577 O O . GLY A 1 79 ? 5.996 -6.386 6.195 1.00 84.56 79 GLY A O 1
ATOM 578 N N . VAL A 1 80 ? 4.907 -5.173 4.650 1.00 84.56 80 VAL A N 1
ATOM 579 C CA . VAL A 1 80 ? 5.286 -5.982 3.486 1.00 84.56 80 VAL A CA 1
ATOM 580 C C . VAL A 1 80 ? 6.318 -5.207 2.680 1.00 84.56 80 VAL A C 1
ATOM 582 O O . VAL A 1 80 ? 6.013 -4.133 2.173 1.00 84.56 80 VAL A O 1
ATOM 585 N N . ILE A 1 81 ? 7.529 -5.749 2.545 1.00 84.00 81 ILE A N 1
ATOM 586 C CA . ILE A 1 81 ? 8.612 -5.129 1.771 1.00 84.00 81 ILE A CA 1
ATOM 587 C C . ILE A 1 81 ? 8.683 -5.818 0.407 1.00 84.00 81 ILE A C 1
ATOM 589 O O . ILE A 1 81 ? 9.021 -6.997 0.315 1.00 84.00 81 ILE A O 1
ATOM 593 N N . ALA A 1 82 ? 8.345 -5.078 -0.645 1.00 80.06 82 ALA A N 1
ATOM 594 C CA . ALA A 1 82 ? 8.329 -5.514 -2.041 1.00 80.06 82 ALA A CA 1
ATOM 595 C C . ALA A 1 82 ? 9.265 -4.667 -2.928 1.00 80.06 82 ALA A C 1
ATOM 597 O O . ALA A 1 82 ? 9.108 -4.613 -4.149 1.00 80.06 82 ALA A O 1
ATOM 598 N N . THR A 1 83 ? 10.255 -4.012 -2.319 1.00 72.81 83 THR A N 1
ATOM 599 C CA . THR A 1 83 ? 11.349 -3.337 -3.023 1.00 72.81 83 THR A CA 1
ATOM 600 C C . THR A 1 83 ? 12.181 -4.377 -3.789 1.00 72.81 83 THR A C 1
ATOM 602 O O . THR A 1 83 ? 12.432 -5.458 -3.246 1.00 72.81 83 THR A O 1
ATOM 605 N N . PRO A 1 84 ? 12.607 -4.111 -5.040 1.00 63.88 84 PRO A N 1
ATOM 606 C CA . PRO A 1 84 ? 13.454 -5.044 -5.776 1.00 63.88 84 PRO A CA 1
ATOM 607 C C . PRO A 1 84 ? 14.718 -5.390 -4.972 1.00 63.88 84 PRO A C 1
ATOM 609 O O . PRO A 1 84 ? 15.222 -4.539 -4.231 1.00 63.88 84 PRO A O 1
ATOM 612 N N . PRO A 1 85 ? 15.251 -6.619 -5.112 1.00 53.94 85 PRO A N 1
ATOM 613 C CA . PRO A 1 85 ? 16.52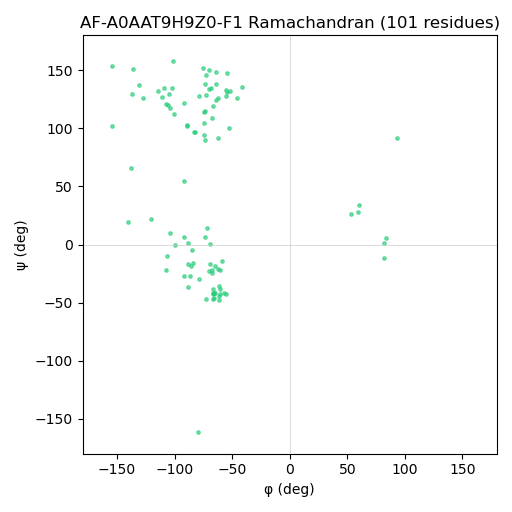5 -6.962 -4.509 1.00 53.94 85 PRO A CA 1
ATOM 614 C C . PRO A 1 85 ? 17.571 -5.959 -4.991 1.00 53.94 85 PRO A C 1
ATOM 616 O O . PRO A 1 85 ? 17.658 -5.649 -6.181 1.00 53.94 85 PRO A O 1
ATOM 619 N N . VAL A 1 86 ? 18.356 -5.450 -4.044 1.00 51.16 86 VAL A N 1
ATOM 620 C CA . VAL A 1 86 ? 19.591 -4.720 -4.326 1.00 51.16 86 VAL A CA 1
ATOM 621 C C . VAL A 1 86 ? 20.356 -5.439 -5.451 1.00 51.16 86 VAL A C 1
ATOM 623 O O . VAL A 1 86 ? 20.410 -6.674 -5.439 1.00 51.16 86 VAL A O 1
ATOM 626 N N . PRO A 1 87 ? 20.901 -4.726 -6.455 1.00 42.62 87 PRO A N 1
ATOM 627 C CA . PRO A 1 87 ? 21.562 -5.372 -7.581 1.00 42.62 87 PRO A CA 1
ATOM 628 C C . PRO A 1 87 ? 22.616 -6.379 -7.081 1.00 42.62 87 PRO A C 1
ATOM 630 O O . PRO A 1 87 ? 23.429 -6.036 -6.219 1.00 42.62 87 PRO A O 1
ATOM 633 N N . PRO A 1 88 ? 22.646 -7.617 -7.613 1.00 44.88 88 PRO A N 1
ATOM 634 C CA . PRO A 1 88 ? 23.512 -8.693 -7.132 1.00 44.88 88 PRO A CA 1
ATOM 635 C C . PRO A 1 88 ? 24.996 -8.494 -7.480 1.00 44.88 88 PRO A C 1
ATOM 637 O O . PRO A 1 88 ? 25.786 -9.419 -7.326 1.00 44.88 88 PRO A O 1
ATOM 640 N N . SER A 1 89 ? 25.432 -7.303 -7.904 1.00 41.88 89 SER A N 1
ATOM 641 C CA . SER A 1 89 ? 26.846 -7.033 -8.202 1.00 41.88 89 SER A CA 1
ATOM 642 C C . SER A 1 89 ? 27.744 -7.014 -6.955 1.00 41.88 89 SER A C 1
ATOM 644 O O . SER A 1 89 ? 28.956 -6.840 -7.072 1.00 41.88 89 SER A O 1
ATOM 646 N N . ARG A 1 90 ? 27.179 -7.247 -5.759 1.00 44.97 90 ARG A N 1
ATOM 647 C CA . ARG A 1 90 ? 27.925 -7.446 -4.506 1.00 44.97 90 ARG A CA 1
ATOM 648 C C . ARG A 1 90 ? 27.356 -8.529 -3.579 1.00 44.97 90 ARG A C 1
ATOM 650 O O . ARG A 1 90 ? 27.704 -8.555 -2.401 1.00 44.97 90 ARG A O 1
ATOM 657 N N . CYS A 1 91 ? 26.537 -9.452 -4.085 1.00 48.50 91 CYS A N 1
ATOM 658 C CA . CYS A 1 91 ? 26.237 -10.682 -3.350 1.00 48.50 91 CYS A CA 1
ATOM 659 C C . CYS A 1 91 ? 27.369 -11.676 -3.620 1.00 48.50 91 CYS A C 1
ATOM 661 O O . CYS A 1 91 ? 27.424 -12.304 -4.672 1.00 48.50 91 CYS A O 1
ATOM 663 N N . ALA A 1 92 ? 28.321 -11.731 -2.687 1.00 50.28 92 ALA A N 1
ATOM 664 C CA . ALA A 1 92 ? 29.471 -12.619 -2.716 1.00 50.28 92 ALA A CA 1
ATOM 665 C C . ALA A 1 92 ? 29.072 -14.056 -3.091 1.00 50.28 92 ALA A C 1
ATOM 667 O O . ALA A 1 92 ? 28.221 -14.668 -2.446 1.00 50.28 92 ALA A O 1
ATOM 668 N N . THR A 1 93 ? 29.733 -14.596 -4.113 1.00 48.72 93 THR A N 1
ATOM 669 C CA . THR A 1 93 ? 29.797 -16.026 -4.404 1.00 48.72 93 THR A CA 1
ATOM 670 C C . THR A 1 93 ? 30.248 -16.762 -3.144 1.00 48.72 93 THR A C 1
ATOM 672 O O . THR A 1 93 ? 31.440 -16.811 -2.842 1.00 48.72 93 THR A O 1
ATOM 675 N N . VAL A 1 94 ? 29.319 -17.362 -2.401 1.00 55.59 94 VAL A N 1
ATOM 676 C CA . VAL A 1 94 ? 29.673 -18.474 -1.517 1.00 55.59 94 VAL A CA 1
ATOM 677 C C . VAL A 1 94 ? 29.925 -19.657 -2.440 1.00 55.59 94 VAL A C 1
ATOM 679 O O . VAL A 1 94 ? 29.017 -20.381 -2.835 1.00 55.59 94 VAL A O 1
ATOM 682 N N . SER A 1 95 ? 31.182 -19.784 -2.856 1.00 55.41 95 SER A N 1
ATOM 683 C CA . SER A 1 95 ? 31.719 -20.971 -3.508 1.00 55.41 95 SER A CA 1
ATOM 684 C C . SER A 1 95 ? 31.627 -22.127 -2.513 1.00 55.41 95 SER A C 1
ATOM 686 O O . SER A 1 95 ? 32.537 -22.333 -1.710 1.00 55.41 95 SER A O 1
ATOM 688 N N . SER A 1 96 ? 30.530 -22.879 -2.534 1.00 52.56 96 SER A N 1
ATOM 689 C CA . SER A 1 96 ? 30.506 -24.208 -1.927 1.00 52.56 96 SER A CA 1
ATOM 690 C C . SER A 1 96 ? 31.521 -25.089 -2.672 1.00 52.56 96 SER A C 1
ATOM 692 O O . SER A 1 96 ? 31.447 -25.160 -3.901 1.00 52.56 96 SER A O 1
ATOM 694 N N . PRO A 1 97 ? 32.488 -25.737 -1.995 1.00 57.62 97 PRO A N 1
ATOM 695 C CA . PRO A 1 97 ? 33.364 -26.693 -2.663 1.00 57.62 97 PRO A CA 1
ATOM 696 C C . PRO A 1 97 ? 32.542 -27.892 -3.173 1.00 57.62 97 PRO A C 1
ATOM 698 O O . PRO A 1 97 ? 31.529 -28.241 -2.558 1.00 57.62 97 PRO A O 1
ATOM 701 N N . PRO A 1 98 ? 32.944 -28.526 -4.290 1.00 59.31 98 PRO A N 1
ATOM 702 C CA . PRO A 1 98 ? 32.220 -29.661 -4.849 1.00 59.31 98 PRO A CA 1
ATOM 703 C C . PRO A 1 98 ? 32.243 -30.840 -3.869 1.00 59.31 98 PRO A C 1
ATOM 705 O O . PRO A 1 98 ? 33.307 -31.290 -3.446 1.00 59.31 98 PRO A O 1
ATOM 708 N N . VAL A 1 99 ? 31.062 -31.346 -3.509 1.00 64.75 99 VAL A N 1
ATOM 709 C CA . VAL A 1 99 ? 30.916 -32.613 -2.782 1.00 64.75 99 VAL A CA 1
ATOM 710 C C . VAL A 1 99 ? 31.203 -33.752 -3.764 1.00 64.75 99 VAL A C 1
ATOM 712 O O . VAL A 1 99 ? 30.486 -33.932 -4.748 1.00 64.75 99 VAL A O 1
ATOM 715 N N . SER A 1 100 ? 32.280 -34.498 -3.520 1.00 62.09 100 SER A N 1
ATOM 716 C CA . SER A 1 100 ? 32.561 -35.748 -4.231 1.00 62.09 100 SER A CA 1
ATOM 717 C C . SER A 1 100 ? 31.608 -36.850 -3.746 1.00 62.09 100 SER A C 1
ATOM 719 O O . SER A 1 100 ? 31.383 -36.953 -2.537 1.00 62.09 100 SER A O 1
ATOM 721 N N . PRO A 1 101 ? 31.051 -37.685 -4.640 1.00 67.62 101 PRO A N 1
ATOM 722 C CA . PRO A 1 101 ? 30.205 -38.806 -4.240 1.00 67.62 101 PRO A CA 1
ATOM 723 C C . PRO A 1 101 ? 31.030 -39.912 -3.552 1.00 67.62 101 PRO A C 1
ATOM 725 O O . PRO A 1 101 ? 32.213 -40.073 -3.869 1.00 67.62 101 PRO A O 1
ATOM 728 N N . PRO A 1 102 ? 30.438 -40.674 -2.613 1.00 67.00 102 PRO A N 1
ATOM 729 C CA . PRO A 1 102 ? 31.140 -41.749 -1.917 1.00 67.00 102 PRO A CA 1
ATOM 730 C C . PRO A 1 102 ? 31.371 -42.960 -2.836 1.00 67.00 102 PRO A C 1
ATOM 732 O O . PRO A 1 102 ? 30.552 -43.244 -3.711 1.00 67.00 102 PRO A O 1
ATOM 735 N N . SER A 1 103 ? 32.505 -43.638 -2.623 1.00 69.75 103 SER A N 1
ATOM 736 C CA . SER A 1 103 ? 32.879 -44.921 -3.246 1.00 69.75 103 SER A CA 1
ATOM 737 C C . SER A 1 103 ? 32.239 -46.113 -2.546 1.00 69.75 103 SER A C 1
ATOM 739 O O . SER A 1 103 ? 32.030 -46.016 -1.316 1.00 69.75 103 SER A O 1
#

Solvent-accessible surface area (backbone atoms only — not comparable to full-atom values): 6320 Å² total; per-residue (Å²): 139,83,77,63,62,76,79,66,57,79,74,53,70,40,24,24,34,41,37,20,69,43,78,63,28,49,51,56,64,59,39,66,70,42,54,78,71,22,36,37,81,69,47,39,25,22,82,50,73,88,44,41,68,45,68,55,79,85,42,54,21,36,48,56,88,50,44,68,59,49,36,67,76,59,59,48,74,42,79,45,80,40,57,77,77,75,76,68,91,75,63,74,83,79,78,72,77,85,82,77,82,87,132

Organism: NCBI:txid3074435

Nearest PDB structures (foldseek):
  3wgh-assembly1_A  TM=8.838E-01  e=6.384E-07  Thermoanaerobacter ethanolicus JW 200
  3wg9-assembly1_A  TM=8.762E-01  e=1.167E-06  Thermoanaerobacter ethanolicus JW 200
  3wgi-assembly1_A  TM=8.647E-01  e=2.282E-06  Thermoanaerobacter ethanolicus JW 200
  3wg9-assembly2_D  TM=8.016E-01  e=1.248E-06  Thermoanaerobacter ethanolicus JW 200
  3wgh-assembly1_B  TM=8.554E-01  e=5.454E-06  Thermoanaerobacter ethanolicus JW 200

Radius of gyration: 19.96 Å; Cα contacts (8 Å, |Δi|>4): 141; chains: 1; bounding box: 61×56×32 Å